Protein AF-A0A1I1FQB6-F1 (afdb_monomer_lite)

Organism: NCBI:txid574651

Radius of gyration: 14.88 Å; chains: 1; bounding box: 35×27×48 Å

Structure (mmCIF, N/CA/C/O backbone):
data_AF-A0A1I1FQB6-F1
#
_entry.id   AF-A0A1I1FQB6-F1
#
loop_
_atom_site.group_PDB
_atom_site.id
_atom_site.type_symbol
_atom_site.label_atom_id
_atom_site.label_alt_id
_atom_site.label_comp_id
_atom_site.label_asym_id
_atom_site.label_entity_id
_atom_site.label_seq_id
_atom_site.pdbx_PDB_ins_code
_atom_site.Cartn_x
_atom_site.Cartn_y
_atom_site.Cartn_z
_atom_site.occupancy
_atom_site.B_iso_or_equiv
_atom_site.auth_seq_id
_atom_site.auth_comp_id
_atom_site.auth_asym_id
_atom_site.auth_atom_id
_atom_site.pdbx_PDB_model_num
ATOM 1 N N . MET A 1 1 ? 8.305 -6.200 -30.797 1.00 37.62 1 MET A N 1
ATOM 2 C CA . MET A 1 1 ? 9.002 -6.716 -29.601 1.00 37.62 1 MET A CA 1
ATOM 3 C C . MET A 1 1 ? 9.012 -5.606 -28.571 1.00 37.62 1 MET A C 1
ATOM 5 O O . MET A 1 1 ? 9.714 -4.625 -28.770 1.00 37.62 1 MET A O 1
ATOM 9 N N . VAL A 1 2 ? 8.159 -5.691 -27.550 1.00 45.56 2 VAL A N 1
ATOM 10 C CA . VAL A 1 2 ? 8.157 -4.713 -26.455 1.00 45.56 2 VAL A CA 1
ATOM 11 C C . VAL A 1 2 ? 9.442 -4.956 -25.672 1.00 45.56 2 VAL A C 1
ATOM 13 O O . VAL A 1 2 ? 9.609 -6.026 -25.093 1.00 45.56 2 VAL A O 1
ATOM 16 N N . GLY A 1 3 ? 10.388 -4.019 -25.743 1.00 43.47 3 GLY A N 1
ATOM 17 C CA . GLY A 1 3 ? 11.603 -4.066 -24.939 1.00 43.47 3 GLY A CA 1
ATOM 18 C C . GLY A 1 3 ? 11.198 -4.073 -23.472 1.00 43.47 3 GLY A C 1
ATOM 19 O O . GLY A 1 3 ? 10.749 -3.051 -22.957 1.00 43.47 3 GLY A O 1
ATOM 20 N N . GLY A 1 4 ? 11.270 -5.241 -22.833 1.00 54.66 4 GLY A N 1
ATOM 21 C CA . GLY A 1 4 ? 10.951 -5.391 -21.421 1.00 54.66 4 GLY A CA 1
ATOM 22 C C . GLY A 1 4 ? 11.887 -4.498 -20.623 1.00 54.66 4 GLY A C 1
ATOM 23 O O . GLY A 1 4 ? 13.091 -4.742 -20.582 1.00 54.66 4 GLY A O 1
ATOM 24 N N . VAL A 1 5 ? 11.350 -3.422 -20.052 1.00 62.81 5 VAL A N 1
ATOM 25 C CA . VAL A 1 5 ? 12.118 -2.530 -19.187 1.00 62.81 5 VAL A CA 1
ATOM 26 C C . VAL A 1 5 ? 12.574 -3.345 -17.978 1.00 62.81 5 VAL A C 1
ATOM 28 O O . VAL A 1 5 ? 11.743 -3.896 -17.257 1.00 62.81 5 VAL A O 1
ATOM 31 N N . ASP A 1 6 ? 13.891 -3.419 -17.791 1.00 87.81 6 ASP A N 1
ATOM 32 C CA . ASP A 1 6 ? 14.559 -4.170 -16.725 1.00 87.81 6 ASP A CA 1
ATOM 33 C C . ASP A 1 6 ? 13.967 -3.839 -15.343 1.00 87.81 6 ASP A C 1
ATOM 35 O O . ASP A 1 6 ? 13.797 -2.663 -14.993 1.00 87.81 6 ASP A O 1
ATOM 39 N N . GLN A 1 7 ? 13.672 -4.870 -14.542 1.00 91.94 7 GLN A N 1
ATOM 40 C CA . GLN A 1 7 ? 13.141 -4.747 -13.181 1.00 91.94 7 GLN A CA 1
ATOM 41 C C . GLN A 1 7 ? 13.897 -3.699 -12.358 1.00 91.94 7 GLN A C 1
ATOM 43 O O . GLN A 1 7 ? 13.284 -2.943 -11.605 1.00 91.94 7 GLN A O 1
ATOM 48 N N . LYS A 1 8 ? 15.226 -3.611 -12.503 1.00 93.06 8 LYS A N 1
ATOM 49 C CA . LYS A 1 8 ? 16.044 -2.619 -11.790 1.00 93.06 8 LYS A CA 1
ATOM 50 C C . LYS A 1 8 ? 15.610 -1.185 -12.102 1.00 93.06 8 LYS A C 1
ATOM 52 O O . LYS A 1 8 ? 15.459 -0.378 -11.183 1.00 93.06 8 LYS A O 1
ATOM 57 N N . ALA A 1 9 ? 15.394 -0.869 -13.378 1.00 94.75 9 ALA A N 1
ATOM 58 C CA . ALA A 1 9 ? 14.955 0.453 -13.810 1.00 94.75 9 ALA A CA 1
ATOM 59 C C . ALA A 1 9 ? 13.542 0.762 -13.293 1.00 94.75 9 ALA A C 1
ATOM 61 O O . ALA A 1 9 ? 13.299 1.857 -12.784 1.00 94.75 9 ALA A O 1
ATOM 62 N N . ARG A 1 10 ? 12.638 -0.226 -13.326 1.00 95.88 10 ARG A N 1
ATOM 63 C CA . ARG A 1 10 ? 11.273 -0.084 -12.793 1.00 95.88 10 ARG A CA 1
ATOM 64 C C . ARG A 1 10 ? 11.273 0.157 -11.279 1.00 95.88 10 ARG A C 1
ATOM 66 O O . ARG A 1 10 ? 10.637 1.101 -10.817 1.00 95.88 10 ARG A O 1
ATOM 73 N N . ARG A 1 11 ? 12.060 -0.606 -10.507 1.00 96.44 11 ARG A N 1
ATOM 74 C CA . ARG A 1 11 ? 12.256 -0.399 -9.054 1.00 96.44 11 ARG A CA 1
ATOM 75 C C . ARG A 1 11 ? 12.778 1.002 -8.737 1.00 96.44 11 ARG A C 1
ATOM 77 O O . ARG A 1 11 ? 12.298 1.642 -7.798 1.00 96.44 11 ARG A O 1
ATOM 84 N N . ALA A 1 12 ? 13.742 1.487 -9.519 1.00 97.38 12 ALA A N 1
ATOM 85 C CA . ALA A 1 12 ? 14.295 2.828 -9.356 1.00 97.38 12 ALA A CA 1
ATOM 86 C C . ALA A 1 12 ? 13.254 3.922 -9.653 1.00 97.38 12 ALA A C 1
ATOM 88 O O . ALA A 1 12 ? 13.161 4.887 -8.894 1.00 97.38 12 ALA A O 1
ATOM 89 N N . ALA A 1 13 ? 12.446 3.756 -10.705 1.00 97.94 13 ALA A N 1
ATOM 90 C CA . ALA A 1 13 ? 11.371 4.683 -11.054 1.00 97.94 13 ALA A CA 1
ATOM 91 C C . ALA A 1 13 ? 10.295 4.762 -9.957 1.00 97.94 13 ALA A C 1
ATOM 93 O O . ALA A 1 13 ? 9.972 5.864 -9.513 1.00 97.94 13 ALA A O 1
ATOM 94 N N . VAL A 1 14 ? 9.832 3.615 -9.440 1.00 98.06 14 VAL A N 1
ATOM 95 C CA . VAL A 1 14 ? 8.903 3.562 -8.293 1.00 98.06 14 VAL A CA 1
ATOM 96 C C . VAL A 1 14 ? 9.510 4.261 -7.079 1.00 98.06 14 VAL A C 1
ATOM 98 O O . VAL A 1 14 ? 8.905 5.165 -6.513 1.00 98.06 14 VAL A O 1
ATOM 101 N N . T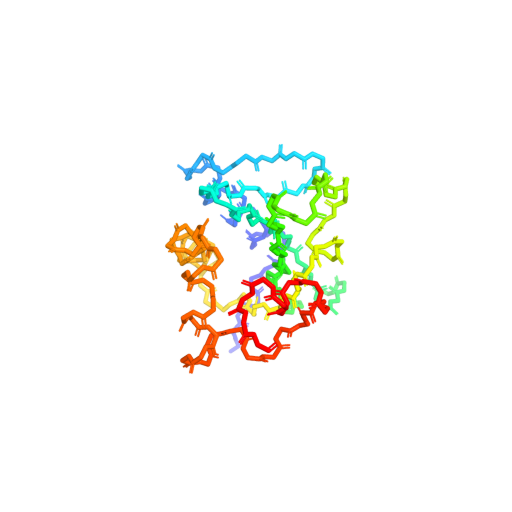HR A 1 15 ? 10.745 3.909 -6.710 1.00 98.19 15 THR A N 1
ATOM 102 C CA . THR A 1 15 ? 11.434 4.513 -5.557 1.00 98.19 15 THR A CA 1
ATOM 103 C C . THR A 1 15 ? 11.542 6.032 -5.693 1.00 98.19 15 THR A C 1
ATOM 105 O O . THR A 1 15 ? 11.326 6.764 -4.726 1.00 98.19 15 THR A O 1
ATOM 108 N N . LYS A 1 16 ? 11.870 6.527 -6.892 1.00 98.50 16 LYS A N 1
ATOM 109 C CA . LYS A 1 16 ? 11.944 7.962 -7.178 1.00 98.50 16 LYS A CA 1
ATOM 110 C C . LYS A 1 16 ? 10.579 8.633 -7.011 1.00 98.50 16 LYS A C 1
ATOM 112 O O . LYS A 1 16 ? 10.519 9.683 -6.376 1.00 98.50 16 LYS A O 1
ATOM 117 N N . ALA A 1 17 ? 9.512 8.035 -7.541 1.00 98.25 17 ALA A N 1
ATOM 118 C CA . ALA A 1 17 ? 8.154 8.561 -7.422 1.00 98.25 17 ALA A CA 1
ATOM 119 C C . ALA A 1 17 ? 7.689 8.62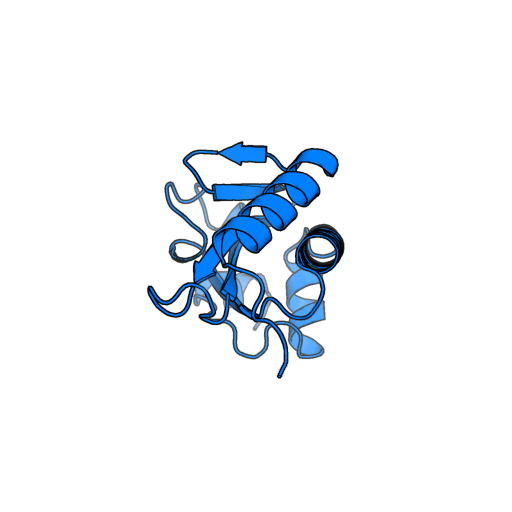5 -5.957 1.00 98.25 17 ALA A C 1
ATOM 121 O O . ALA A 1 17 ? 7.279 9.686 -5.489 1.00 98.25 17 ALA A O 1
ATOM 122 N N . LEU A 1 18 ? 7.858 7.540 -5.193 1.00 98.12 18 LEU A N 1
ATOM 123 C CA . LEU A 1 18 ? 7.479 7.484 -3.776 1.00 98.12 18 LEU A CA 1
ATOM 124 C C . LEU A 1 18 ? 8.237 8.522 -2.933 1.00 98.12 18 LEU A C 1
ATOM 126 O O . LEU A 1 18 ? 7.636 9.246 -2.138 1.00 98.12 18 LEU A O 1
ATOM 130 N N . ARG A 1 19 ? 9.546 8.683 -3.167 1.00 97.94 19 ARG A N 1
ATOM 131 C CA . ARG A 1 19 ? 10.348 9.726 -2.504 1.00 97.94 19 ARG A CA 1
ATOM 132 C C . ARG A 1 19 ? 9.910 11.138 -2.881 1.00 97.94 19 ARG A C 1
ATOM 134 O O . ARG A 1 19 ? 9.858 11.998 -2.007 1.00 97.94 19 ARG A O 1
ATOM 141 N N . ALA A 1 20 ? 9.580 11.387 -4.149 1.00 97.94 20 ALA A N 1
ATOM 142 C CA . ALA A 1 20 ? 9.068 12.687 -4.589 1.00 97.94 20 ALA A CA 1
ATOM 143 C C . ALA A 1 20 ? 7.745 13.046 -3.889 1.00 97.94 20 ALA A C 1
ATOM 145 O O . ALA A 1 20 ? 7.501 14.211 -3.580 1.00 97.94 20 ALA A O 1
ATOM 146 N N . ARG A 1 21 ? 6.937 12.033 -3.559 1.00 97.19 21 ARG A N 1
ATOM 147 C CA . ARG A 1 21 ? 5.705 12.149 -2.768 1.00 97.19 21 ARG A CA 1
ATOM 148 C C . ARG A 1 21 ? 5.931 12.174 -1.252 1.00 97.19 21 ARG A C 1
ATOM 150 O O . ARG A 1 21 ? 4.962 12.223 -0.505 1.00 97.19 21 ARG A O 1
ATOM 157 N N . LYS A 1 22 ? 7.190 12.175 -0.794 1.00 96.56 22 LYS A N 1
ATOM 158 C CA . LYS A 1 22 ? 7.587 12.128 0.626 1.00 96.56 22 LYS A CA 1
ATOM 159 C C . LYS A 1 22 ? 7.016 10.920 1.384 1.00 96.56 22 LYS A C 1
ATOM 161 O O . LYS A 1 22 ? 6.860 10.981 2.600 1.00 96.56 22 LYS A O 1
ATOM 166 N N . VAL A 1 23 ? 6.737 9.820 0.681 1.00 97.56 23 VAL A N 1
ATOM 167 C CA . VAL A 1 23 ? 6.324 8.556 1.303 1.00 97.56 23 VAL A CA 1
ATOM 168 C C . VAL A 1 23 ? 7.491 8.031 2.134 1.00 97.56 23 VAL A C 1
ATOM 170 O O . VAL A 1 23 ? 8.626 7.945 1.653 1.00 97.56 23 VAL A O 1
ATOM 173 N N . ALA A 1 24 ? 7.226 7.717 3.399 1.00 95.25 24 ALA A N 1
ATOM 174 C CA . ALA A 1 24 ? 8.264 7.282 4.320 1.00 95.25 24 ALA A CA 1
ATOM 175 C C . ALA A 1 24 ? 8.663 5.830 4.032 1.00 95.25 24 ALA A C 1
ATOM 177 O O . ALA A 1 24 ? 7.811 4.991 3.756 1.00 95.25 24 ALA A O 1
ATOM 178 N N . LEU A 1 25 ? 9.957 5.527 4.140 1.00 95.12 25 LEU A N 1
ATOM 179 C CA . LEU A 1 25 ? 10.467 4.157 4.122 1.00 95.12 25 LEU A CA 1
ATOM 180 C C . LEU A 1 25 ? 10.849 3.772 5.551 1.00 95.12 25 LEU A C 1
ATOM 182 O O . LEU A 1 25 ? 11.762 4.371 6.123 1.00 95.12 25 LEU A O 1
ATOM 186 N N . ARG A 1 26 ? 10.172 2.781 6.133 1.00 92.25 26 ARG A N 1
ATOM 187 C CA . ARG A 1 26 ? 10.459 2.293 7.490 1.00 92.25 26 ARG A CA 1
ATOM 188 C C . ARG A 1 26 ? 10.668 0.789 7.441 1.00 92.25 26 ARG A C 1
ATOM 190 O O . ARG A 1 26 ? 9.851 0.080 6.874 1.00 92.25 26 ARG A O 1
ATOM 197 N N . LYS A 1 27 ? 11.780 0.316 8.011 1.00 89.00 27 LYS A N 1
ATOM 198 C CA . LYS A 1 27 ? 12.152 -1.114 8.036 1.00 89.00 27 LYS A CA 1
ATOM 199 C C . LYS A 1 27 ? 12.153 -1.805 6.654 1.00 89.00 27 LYS A C 1
ATOM 201 O O . LYS A 1 27 ? 12.093 -3.019 6.584 1.00 89.00 27 LYS A O 1
ATOM 206 N N . GLY A 1 28 ? 12.286 -1.046 5.562 1.00 93.12 28 GLY A N 1
ATOM 207 C CA . GLY A 1 28 ? 12.284 -1.580 4.193 1.00 93.12 28 GLY A CA 1
ATOM 208 C C . GLY A 1 28 ? 10.942 -1.490 3.461 1.00 93.12 28 GLY A C 1
ATOM 209 O O . GLY A 1 28 ? 10.920 -1.771 2.268 1.00 93.12 28 GLY A O 1
ATOM 210 N N . HIS A 1 29 ? 9.887 -1.010 4.124 1.00 96.06 29 HIS A N 1
ATOM 211 C CA . HIS A 1 29 ? 8.529 -0.945 3.583 1.00 96.06 29 HIS A CA 1
ATOM 212 C C . HIS A 1 29 ? 8.060 0.503 3.425 1.00 96.06 29 HIS A C 1
ATOM 214 O O . HIS A 1 29 ? 8.340 1.361 4.279 1.00 96.06 29 HIS A O 1
ATOM 220 N N . TRP A 1 30 ? 7.383 0.805 2.316 1.00 97.50 30 TRP A N 1
ATOM 221 C CA . TRP A 1 30 ? 6.852 2.145 2.075 1.00 97.50 30 TRP A CA 1
ATOM 222 C C . TRP A 1 30 ? 5.566 2.351 2.857 1.00 97.50 30 TRP A C 1
ATOM 224 O O . TRP A 1 30 ? 4.714 1.472 2.894 1.00 97.50 30 TRP A O 1
ATOM 234 N N . ARG A 1 31 ? 5.430 3.523 3.471 1.00 96.62 31 ARG A N 1
ATOM 235 C CA . ARG A 1 31 ? 4.339 3.836 4.389 1.00 96.62 31 ARG A CA 1
ATOM 236 C C . ARG A 1 31 ? 3.584 5.075 3.973 1.00 96.62 31 ARG A C 1
ATOM 238 O O . ARG A 1 31 ? 4.169 6.157 3.878 1.00 96.62 31 ARG A O 1
ATOM 245 N N . ILE A 1 32 ? 2.277 4.913 3.827 1.00 97.06 32 ILE A N 1
ATOM 246 C CA . ILE A 1 32 ? 1.343 5.984 3.499 1.00 97.06 32 ILE A CA 1
ATOM 247 C C . ILE A 1 32 ? 0.354 6.083 4.669 1.00 97.06 32 ILE A C 1
ATOM 249 O O . ILE A 1 32 ? -0.589 5.295 4.743 1.00 97.06 32 ILE A O 1
ATOM 253 N N . PRO A 1 33 ? 0.607 6.976 5.643 1.00 96.25 33 PRO A N 1
ATOM 254 C CA . PRO A 1 33 ? -0.269 7.128 6.796 1.00 96.25 33 PRO A CA 1
ATOM 255 C C . PRO A 1 33 ? -1.571 7.833 6.399 1.00 96.25 33 PRO A C 1
ATOM 257 O O . PRO A 1 33 ? -1.538 8.872 5.738 1.00 96.25 33 PRO A O 1
ATOM 260 N N . GLY A 1 34 ? -2.697 7.290 6.846 1.00 96.06 34 GLY A N 1
ATOM 261 C CA . GLY A 1 34 ? -4.004 7.942 6.877 1.00 96.06 34 GLY A CA 1
ATOM 262 C C . GLY A 1 34 ? -4.478 8.177 8.320 1.00 96.06 34 GLY A C 1
ATOM 263 O O . GLY A 1 34 ? -3.745 7.873 9.265 1.00 96.06 34 GLY A O 1
ATOM 264 N N . PRO A 1 35 ? -5.685 8.741 8.512 1.00 95.88 35 PRO A N 1
ATOM 265 C CA . PRO A 1 35 ? -6.233 9.009 9.843 1.00 95.88 35 PRO A CA 1
ATOM 266 C C . PRO A 1 35 ? -6.438 7.764 10.720 1.00 95.88 35 PRO A C 1
ATOM 268 O O . PRO A 1 35 ? -6.168 7.820 11.916 1.00 95.88 35 PRO A O 1
ATOM 271 N N . GLU A 1 36 ? -6.885 6.645 10.141 1.00 97.31 36 GLU A N 1
ATOM 272 C CA . GLU A 1 36 ? -7.137 5.387 10.869 1.00 97.31 36 GLU A CA 1
ATOM 273 C C . GLU A 1 36 ? -6.377 4.205 10.264 1.00 97.31 36 GLU A C 1
ATOM 275 O O . GLU A 1 36 ? -5.942 3.311 10.994 1.00 97.31 36 GLU A O 1
ATOM 280 N N . ILE A 1 37 ? -6.205 4.221 8.939 1.00 98.12 37 ILE A N 1
ATOM 281 C CA . ILE A 1 37 ? -5.494 3.207 8.168 1.00 98.12 37 ILE A CA 1
ATOM 282 C C . ILE A 1 37 ? -4.121 3.739 7.784 1.00 98.12 37 ILE A C 1
ATOM 284 O O . ILE A 1 37 ? -3.992 4.810 7.196 1.00 98.12 37 ILE A O 1
ATOM 288 N N . THR A 1 38 ? -3.083 2.958 8.058 1.00 97.69 38 THR A N 1
ATOM 289 C CA . THR A 1 38 ? -1.783 3.125 7.409 1.00 97.69 38 THR A CA 1
ATOM 290 C C . THR A 1 38 ? -1.619 2.045 6.357 1.00 97.69 38 THR A C 1
ATOM 292 O O . THR A 1 38 ? -1.747 0.855 6.648 1.00 97.69 38 THR A O 1
ATOM 295 N N . TRP A 1 39 ? -1.284 2.469 5.143 1.00 98.12 39 TRP A N 1
ATOM 296 C CA . TRP A 1 39 ? -0.962 1.556 4.059 1.00 98.12 39 TRP A CA 1
ATOM 297 C C . TRP A 1 39 ? 0.528 1.245 4.033 1.00 98.12 39 TRP A C 1
ATOM 299 O O . TRP A 1 39 ? 1.367 2.154 4.103 1.00 98.12 39 TRP A O 1
ATOM 309 N N . ILE A 1 40 ? 0.838 -0.038 3.889 1.00 97.94 40 ILE A N 1
ATOM 310 C CA . ILE A 1 40 ? 2.181 -0.566 3.680 1.00 97.94 40 ILE A CA 1
ATOM 311 C C . ILE A 1 40 ? 2.282 -1.026 2.230 1.00 97.94 40 ILE A C 1
ATOM 313 O O . ILE A 1 40 ? 1.419 -1.756 1.755 1.00 97.94 40 ILE A O 1
ATOM 317 N N . VAL A 1 41 ? 3.309 -0.583 1.507 1.00 97.94 41 VAL A N 1
ATOM 318 C CA . VAL A 1 41 ? 3.486 -0.911 0.088 1.00 97.94 41 VAL A CA 1
ATOM 319 C C . VAL A 1 41 ? 4.864 -1.508 -0.144 1.00 97.94 41 VAL A C 1
ATOM 321 O O . VAL A 1 41 ? 5.891 -0.868 0.102 1.00 97.94 41 VAL A O 1
ATOM 324 N N . ASP A 1 42 ? 4.867 -2.712 -0.700 1.00 97.50 42 ASP A N 1
ATOM 325 C CA . ASP A 1 42 ? 6.042 -3.457 -1.114 1.00 97.50 42 ASP A CA 1
ATOM 326 C C . ASP A 1 42 ? 6.043 -3.675 -2.625 1.00 97.50 42 ASP A C 1
ATOM 328 O O . ASP A 1 42 ? 5.006 -3.792 -3.271 1.00 97.50 42 ASP A O 1
ATOM 332 N N . LEU A 1 43 ? 7.234 -3.712 -3.224 1.00 97.06 43 LEU A N 1
ATOM 333 C CA . LEU A 1 43 ? 7.386 -3.920 -4.663 1.00 97.06 43 LEU A CA 1
ATOM 334 C C . LEU A 1 43 ? 7.998 -5.294 -4.935 1.00 97.06 43 LEU A C 1
ATOM 336 O O . LEU A 1 43 ? 9.199 -5.519 -4.721 1.00 97.06 43 LEU A O 1
ATOM 340 N N . ARG A 1 44 ? 7.182 -6.203 -5.461 1.00 95.56 44 ARG A N 1
ATOM 341 C CA . ARG A 1 44 ? 7.551 -7.592 -5.745 1.00 95.56 44 ARG A CA 1
ATOM 342 C C . ARG A 1 44 ? 7.743 -7.814 -7.240 1.00 95.56 44 ARG A C 1
ATOM 344 O O . ARG A 1 44 ? 7.226 -7.073 -8.073 1.00 95.56 44 ARG A O 1
ATOM 351 N N . ALA A 1 45 ? 8.547 -8.817 -7.565 1.00 95.31 45 ALA A N 1
ATOM 352 C CA . ALA A 1 45 ? 8.659 -9.339 -8.917 1.00 95.31 45 ALA A CA 1
ATOM 353 C C . ALA A 1 45 ? 8.241 -10.803 -8.904 1.00 95.31 45 ALA A C 1
ATOM 355 O O . ALA A 1 45 ? 8.577 -11.523 -7.965 1.00 95.31 45 ALA A O 1
ATOM 356 N N . ASP A 1 46 ? 7.568 -11.232 -9.962 1.00 92.81 46 ASP A N 1
ATOM 357 C CA . ASP A 1 46 ? 6.984 -12.572 -10.074 1.00 92.81 46 ASP A CA 1
ATOM 358 C C . ASP A 1 46 ? 8.039 -13.655 -10.336 1.00 92.81 46 ASP A C 1
ATOM 360 O O . ASP A 1 46 ? 7.762 -14.850 -10.293 1.00 92.81 46 ASP A O 1
ATOM 364 N N . GLY A 1 47 ? 9.272 -13.240 -10.622 1.00 93.25 47 GLY A N 1
ATOM 365 C CA . GLY A 1 47 ? 10.394 -14.137 -10.817 1.00 93.25 47 GLY A CA 1
ATOM 366 C C . GLY A 1 47 ? 11.728 -13.399 -10.938 1.00 93.25 47 GLY A C 1
ATOM 367 O O . GLY A 1 47 ? 11.778 -12.165 -10.955 1.00 93.25 47 GLY A O 1
ATOM 368 N N . PRO A 1 48 ? 12.833 -14.153 -11.052 1.00 91.94 48 PRO A N 1
ATOM 369 C CA . PRO A 1 48 ? 14.183 -13.593 -11.080 1.00 91.94 48 PRO A CA 1
ATOM 370 C C . PRO A 1 48 ? 14.573 -12.994 -12.441 1.00 91.94 48 PRO A C 1
ATOM 372 O O . PRO A 1 48 ? 15.583 -12.302 -12.540 1.00 91.94 48 PRO A O 1
ATOM 375 N N . ALA A 1 49 ? 13.812 -13.274 -13.505 1.00 92.25 49 ALA A N 1
ATOM 376 C CA . ALA A 1 49 ? 14.139 -12.817 -14.852 1.00 92.25 49 ALA A CA 1
ATOM 377 C C . ALA A 1 49 ? 14.041 -11.282 -14.958 1.00 92.25 49 ALA A C 1
ATOM 379 O O . ALA A 1 49 ? 13.029 -10.732 -14.532 1.00 92.25 49 ALA A O 1
ATOM 380 N N . PRO A 1 50 ? 14.986 -10.572 -15.606 1.00 90.38 50 PRO A N 1
ATOM 381 C CA . PRO A 1 50 ? 14.968 -9.103 -15.703 1.00 90.38 50 PRO A CA 1
ATOM 382 C C . PRO A 1 50 ? 13.681 -8.488 -16.269 1.00 90.38 50 PRO A C 1
ATOM 384 O O . PRO A 1 50 ? 13.375 -7.336 -15.987 1.00 90.38 50 PRO A O 1
ATOM 387 N N . ALA A 1 51 ? 12.920 -9.250 -17.055 1.00 89.88 51 ALA A N 1
ATOM 388 C CA . ALA A 1 51 ? 11.651 -8.828 -17.644 1.00 89.88 51 ALA A CA 1
ATOM 389 C C . ALA A 1 51 ? 10.410 -9.376 -16.911 1.00 89.88 51 ALA A C 1
ATOM 391 O O . ALA A 1 51 ? 9.304 -9.237 -17.428 1.00 89.88 51 ALA A O 1
ATOM 392 N N . ALA A 1 52 ? 10.567 -10.031 -15.753 1.00 92.31 52 ALA A N 1
ATOM 393 C CA . ALA A 1 52 ? 9.429 -10.570 -15.012 1.00 92.31 52 ALA A CA 1
ATOM 394 C C . ALA A 1 52 ? 8.444 -9.455 -14.641 1.00 92.31 52 ALA A C 1
ATOM 396 O O . ALA A 1 52 ? 8.838 -8.315 -14.365 1.00 92.31 52 ALA A O 1
ATOM 397 N N . ALA A 1 53 ? 7.160 -9.812 -14.629 1.00 93.75 53 ALA A N 1
ATOM 398 C CA . ALA A 1 53 ? 6.117 -8.928 -14.148 1.00 93.75 53 ALA A CA 1
ATOM 399 C C . ALA A 1 53 ? 6.416 -8.491 -12.708 1.00 93.75 53 ALA A C 1
ATOM 401 O O . ALA A 1 53 ? 7.074 -9.193 -11.935 1.00 93.75 53 ALA A O 1
ATOM 402 N N . MET A 1 54 ? 5.967 -7.287 -12.383 1.00 96.56 54 MET A N 1
ATOM 403 C CA . MET A 1 54 ? 6.118 -6.700 -11.063 1.00 96.56 54 MET A CA 1
ATOM 404 C C . MET A 1 54 ? 4.748 -6.315 -10.542 1.00 96.56 54 MET A C 1
ATOM 406 O O . MET A 1 54 ? 3.876 -5.957 -11.329 1.00 96.56 54 MET A O 1
ATOM 410 N N . ARG A 1 55 ? 4.585 -6.339 -9.227 1.00 97.12 55 ARG A N 1
ATOM 411 C CA . ARG A 1 55 ? 3.345 -5.977 -8.548 1.00 97.12 55 ARG A CA 1
ATOM 412 C C . ARG A 1 55 ? 3.644 -5.155 -7.306 1.00 97.12 55 ARG A C 1
ATOM 414 O O . ARG A 1 55 ? 4.702 -5.314 -6.690 1.00 97.12 55 ARG A O 1
ATOM 421 N N . PHE A 1 56 ? 2.716 -4.281 -6.964 1.00 97.94 56 PHE A N 1
ATOM 422 C CA . PHE A 1 56 ? 2.622 -3.718 -5.633 1.00 97.94 56 PHE A CA 1
ATOM 423 C C . PHE A 1 56 ? 1.899 -4.725 -4.749 1.00 97.94 56 PHE A C 1
ATOM 425 O O . PHE A 1 56 ? 0.749 -5.054 -5.013 1.00 97.94 56 PHE A O 1
ATOM 432 N N . GLU A 1 57 ? 2.585 -5.197 -3.723 1.00 98.19 57 GLU A N 1
ATOM 433 C CA . GLU A 1 57 ? 1.985 -5.915 -2.606 1.00 98.19 57 GLU A CA 1
ATOM 434 C C . GLU A 1 57 ? 1.578 -4.843 -1.586 1.00 98.19 57 GLU A C 1
ATOM 436 O O . GLU A 1 57 ? 2.413 -4.044 -1.153 1.00 98.19 57 GLU A O 1
ATOM 441 N N . ILE A 1 58 ? 0.286 -4.741 -1.287 1.00 97.88 58 ILE A N 1
ATOM 442 C CA . ILE A 1 58 ? -0.300 -3.646 -0.510 1.00 97.88 58 ILE A CA 1
ATOM 443 C C . ILE A 1 58 ? -0.978 -4.221 0.724 1.00 97.88 58 ILE A C 1
ATOM 445 O O . ILE A 1 58 ? -1.859 -5.072 0.613 1.00 97.88 58 ILE A O 1
ATOM 449 N N . GLY A 1 59 ? -0.587 -3.709 1.885 1.00 98.12 59 GLY A N 1
ATOM 450 C CA . GLY A 1 59 ? -1.159 -4.047 3.175 1.00 98.12 59 GLY A CA 1
ATOM 451 C C . GLY A 1 59 ? -1.906 -2.872 3.797 1.00 98.12 59 GLY A C 1
ATOM 452 O O . GLY A 1 59 ? -1.441 -1.735 3.689 1.00 98.12 59 GLY A O 1
ATOM 453 N N . ALA A 1 60 ? -3.027 -3.129 4.475 1.00 98.06 60 ALA A N 1
ATOM 454 C CA . ALA A 1 60 ? -3.703 -2.126 5.305 1.00 98.06 60 ALA A CA 1
ATOM 455 C C . ALA A 1 60 ? -3.648 -2.513 6.788 1.00 98.06 60 ALA A C 1
ATOM 457 O O . ALA A 1 60 ? -4.154 -3.564 7.188 1.00 98.06 60 ALA A O 1
ATOM 458 N N . TRP A 1 61 ? -3.069 -1.640 7.611 1.00 97.25 61 TRP A N 1
ATOM 459 C CA . TRP A 1 61 ? -3.153 -1.730 9.067 1.00 97.25 61 TRP A CA 1
ATOM 460 C C . TRP A 1 61 ? -4.099 -0.648 9.589 1.00 97.25 61 TRP A C 1
ATOM 462 O O . TRP A 1 61 ? -3.843 0.544 9.407 1.00 97.25 61 TRP A O 1
ATOM 472 N N . ALA A 1 62 ? -5.180 -1.063 10.250 1.00 97.12 62 ALA A N 1
ATOM 473 C CA . ALA A 1 62 ? -6.064 -0.170 10.989 1.00 97.12 62 ALA A CA 1
ATOM 474 C C . ALA A 1 62 ? -5.615 -0.099 12.454 1.00 97.12 62 ALA A C 1
ATOM 476 O O . ALA A 1 62 ? -5.493 -1.128 13.117 1.00 97.12 62 ALA A O 1
ATOM 477 N N . SER A 1 63 ? -5.414 1.109 12.983 1.00 94.44 63 SER A N 1
ATOM 478 C CA . SER A 1 63 ? -4.908 1.303 14.355 1.00 94.44 63 SER A CA 1
ATOM 479 C C . SER A 1 63 ? -5.819 0.724 15.448 1.00 94.44 63 SER A C 1
ATOM 481 O O . SER A 1 63 ? -5.347 0.367 16.527 1.00 94.44 63 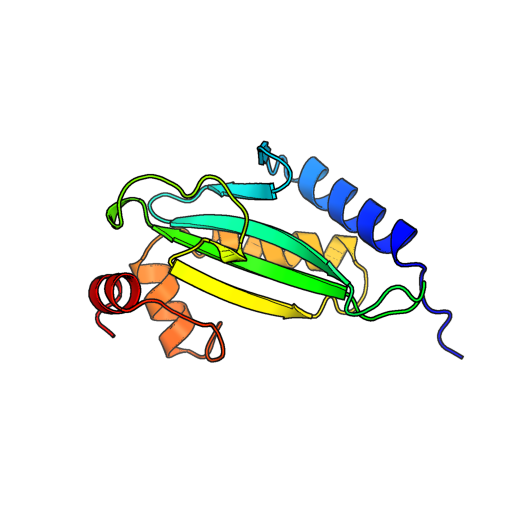SER A O 1
ATOM 483 N N . ALA A 1 64 ? -7.112 0.560 15.153 1.00 95.81 64 ALA A N 1
ATOM 484 C CA . ALA A 1 64 ? -8.082 -0.092 16.031 1.00 95.81 64 ALA A CA 1
ATOM 485 C C . ALA A 1 64 ? -7.823 -1.599 16.237 1.00 95.81 64 ALA A C 1
ATOM 487 O O . ALA A 1 64 ? -8.297 -2.160 17.221 1.00 95.81 64 ALA A O 1
ATOM 488 N N . LEU A 1 65 ? -7.051 -2.248 15.355 1.00 94.94 65 LEU A N 1
ATOM 489 C CA . LEU A 1 65 ? -6.708 -3.676 15.446 1.00 94.94 65 LEU A CA 1
ATOM 490 C C . LEU A 1 65 ? -5.517 -3.958 16.372 1.00 94.94 65 LEU A C 1
ATOM 492 O O . LEU A 1 65 ? -5.127 -5.109 16.555 1.00 94.94 65 LEU A O 1
ATOM 496 N N . GLY A 1 66 ? -4.939 -2.916 16.971 1.00 93.75 66 GLY A N 1
ATOM 497 C CA . GLY A 1 66 ? -3.811 -3.026 17.885 1.00 93.75 66 GLY A CA 1
AT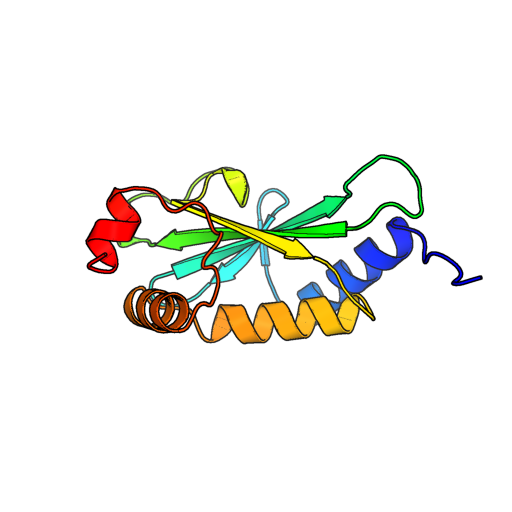OM 498 C C . GLY A 1 66 ? -2.515 -2.474 17.289 1.00 93.75 66 GLY A C 1
ATOM 499 O O . GLY A 1 66 ? -2.555 -1.595 16.422 1.00 93.75 66 GLY A O 1
ATOM 500 N N . PRO A 1 67 ? -1.349 -2.915 17.797 1.00 92.94 67 PRO A N 1
ATOM 501 C CA . PRO A 1 67 ? -0.070 -2.358 17.387 1.00 92.94 67 PRO A CA 1
ATOM 502 C C . PRO A 1 67 ? 0.190 -2.610 15.904 1.00 92.94 67 PRO A C 1
ATOM 504 O O . PRO A 1 67 ? -0.218 -3.622 15.340 1.00 92.94 67 PRO A O 1
ATOM 507 N N . GLU A 1 68 ? 0.909 -1.681 15.288 1.00 90.62 68 GLU A N 1
ATOM 508 C CA . GLU A 1 68 ? 1.336 -1.836 13.906 1.00 90.62 68 GLU A CA 1
ATOM 509 C C . GLU A 1 68 ? 2.244 -3.062 13.740 1.00 90.62 68 GLU A C 1
ATOM 511 O O . GLU A 1 68 ? 3.160 -3.231 14.555 1.00 90.62 68 GLU A O 1
ATOM 516 N N . PRO A 1 69 ? 2.044 -3.887 12.693 1.00 90.19 69 PRO A N 1
ATOM 517 C CA . PRO A 1 69 ? 2.937 -4.999 12.414 1.00 90.19 69 PRO A CA 1
ATOM 518 C C . PRO A 1 69 ? 4.368 -4.515 12.159 1.00 90.19 69 PRO A C 1
ATOM 520 O O . PRO A 1 69 ? 4.622 -3.445 11.602 1.00 90.19 69 PRO A O 1
ATOM 523 N N . ASP A 1 70 ? 5.332 -5.334 12.572 1.00 87.69 70 ASP A N 1
ATOM 524 C CA . ASP A 1 70 ? 6.750 -5.017 12.415 1.00 87.69 70 ASP A CA 1
ATOM 525 C C . ASP A 1 70 ? 7.283 -5.257 10.999 1.00 87.69 70 ASP A C 1
ATOM 527 O O . ASP A 1 70 ? 8.342 -4.711 10.663 1.00 87.69 70 ASP A O 1
ATOM 531 N N . GLY A 1 71 ? 6.587 -6.086 10.219 1.00 90.25 71 GLY A N 1
ATOM 532 C CA . GLY A 1 71 ? 6.984 -6.487 8.878 1.00 90.25 71 GLY A CA 1
ATOM 533 C C . GLY A 1 71 ? 6.279 -5.712 7.766 1.00 90.25 71 GLY A C 1
ATOM 534 O O . GLY A 1 71 ? 6.068 -4.501 7.870 1.00 90.25 71 GLY A O 1
ATOM 535 N N . GLY A 1 72 ? 6.025 -6.403 6.659 1.00 93.81 72 GLY A N 1
ATOM 536 C CA . GLY A 1 72 ? 5.628 -5.794 5.391 1.00 93.81 72 GLY A CA 1
ATOM 537 C C . GLY A 1 72 ? 4.128 -5.796 5.152 1.00 93.81 72 GLY A C 1
ATOM 538 O O . GLY A 1 72 ? 3.325 -6.043 6.049 1.00 93.81 72 GLY A O 1
ATOM 539 N N . ALA A 1 73 ? 3.749 -5.563 3.897 1.00 96.81 73 ALA A N 1
ATOM 540 C CA . ALA A 1 73 ? 2.352 -5.624 3.477 1.00 96.81 73 ALA A CA 1
ATOM 541 C C . ALA A 1 73 ? 1.688 -6.969 3.834 1.00 96.81 73 ALA A C 1
ATOM 543 O O . ALA A 1 73 ? 0.537 -6.990 4.256 1.00 96.81 73 ALA A O 1
ATOM 544 N N . VAL A 1 74 ? 2.437 -8.073 3.735 1.00 95.75 74 VAL A N 1
ATOM 545 C CA . VAL A 1 74 ? 1.974 -9.439 4.048 1.00 95.75 74 VAL A CA 1
ATOM 546 C C . VAL A 1 74 ? 1.542 -9.646 5.505 1.00 95.75 74 VAL A C 1
ATOM 548 O O . VAL A 1 74 ? 0.761 -10.549 5.780 1.00 95.75 74 VAL A O 1
ATOM 551 N N . ASP A 1 75 ? 2.018 -8.811 6.430 1.00 95.62 75 ASP A N 1
ATOM 552 C CA . ASP A 1 75 ? 1.710 -8.914 7.861 1.00 95.62 75 ASP A CA 1
ATOM 553 C C . ASP A 1 75 ? 0.509 -8.036 8.268 1.00 95.62 75 ASP A C 1
ATOM 555 O O . ASP A 1 75 ? 0.227 -7.861 9.455 1.00 95.62 75 ASP A O 1
ATOM 559 N N . CYS A 1 76 ? -0.174 -7.427 7.295 1.00 97.06 76 CYS A N 1
ATOM 560 C CA . CYS A 1 76 ? -1.321 -6.555 7.518 1.00 97.06 76 CYS A CA 1
ATOM 561 C C . CYS A 1 76 ? -2.653 -7.318 7.459 1.00 97.06 76 CYS A C 1
ATOM 563 O O . CYS A 1 76 ? -2.788 -8.323 6.766 1.00 97.06 76 CYS A O 1
ATOM 565 N N . ALA A 1 77 ? -3.674 -6.770 8.125 1.00 96.25 77 ALA A N 1
ATOM 566 C CA . ALA A 1 77 ? -5.012 -7.364 8.187 1.00 96.25 77 ALA A CA 1
ATOM 567 C C . ALA A 1 77 ? -5.761 -7.339 6.840 1.00 96.25 77 ALA A C 1
ATOM 569 O O . ALA A 1 77 ? -6.718 -8.084 6.648 1.00 96.25 77 ALA A O 1
ATOM 570 N N . LEU A 1 78 ? -5.341 -6.488 5.902 1.00 97.62 78 LEU A N 1
ATOM 571 C CA . LEU A 1 78 ? -5.692 -6.592 4.486 1.00 97.62 78 LEU A CA 1
ATOM 572 C C . LEU A 1 78 ? -4.415 -6.799 3.690 1.00 97.62 78 LEU A C 1
ATOM 574 O O . LEU A 1 78 ? -3.451 -6.081 3.942 1.00 97.62 78 LEU A O 1
ATOM 578 N N . LEU A 1 79 ? -4.449 -7.697 2.706 1.00 98.31 79 LEU A N 1
ATOM 579 C CA . LEU A 1 79 ? -3.381 -7.913 1.734 1.00 98.31 79 LEU A CA 1
ATOM 580 C C . LEU A 1 79 ? -3.959 -7.984 0.317 1.00 98.31 79 LEU A C 1
ATOM 582 O O . LEU A 1 79 ? -4.842 -8.794 0.034 1.00 98.31 79 LEU A O 1
ATOM 586 N N . ALA A 1 80 ? -3.432 -7.160 -0.583 1.00 97.88 80 ALA A N 1
ATOM 587 C CA . ALA A 1 80 ? -3.811 -7.133 -1.988 1.00 97.88 80 ALA A CA 1
ATOM 588 C C . ALA A 1 80 ? -2.582 -7.030 -2.892 1.00 97.88 80 ALA A C 1
ATOM 590 O O . ALA A 1 80 ? -1.616 -6.344 -2.565 1.00 97.88 80 ALA A O 1
ATOM 591 N N . ASP A 1 81 ? -2.664 -7.644 -4.069 1.00 96.94 81 ASP A N 1
ATOM 592 C CA . ASP A 1 81 ? -1.680 -7.483 -5.133 1.00 96.94 81 ASP A CA 1
ATOM 593 C C . ASP A 1 81 ? -2.251 -6.607 -6.250 1.00 96.94 81 ASP A C 1
ATOM 595 O O . ASP A 1 81 ? -3.330 -6.872 -6.778 1.00 96.94 81 ASP A O 1
ATOM 599 N N . VAL A 1 82 ? -1.501 -5.584 -6.657 1.00 95.81 82 VAL A N 1
ATOM 600 C CA . VAL A 1 82 ? -1.835 -4.724 -7.798 1.00 95.81 82 VAL A CA 1
ATOM 601 C C . VAL A 1 82 ? -0.714 -4.806 -8.819 1.00 95.81 82 VAL A C 1
ATOM 603 O O . VAL A 1 82 ? 0.432 -4.450 -8.537 1.00 95.81 82 VAL A O 1
ATOM 606 N N . LEU A 1 83 ? -1.029 -5.275 -10.025 1.00 95.12 83 LEU A N 1
ATOM 607 C CA . LEU A 1 83 ? -0.047 -5.392 -11.098 1.00 95.12 83 LEU A CA 1
ATOM 608 C C . LEU A 1 83 ? 0.560 -4.016 -11.426 1.00 95.12 83 LEU A C 1
ATOM 610 O O . LEU A 1 83 ? -0.145 -3.022 -11.590 1.00 95.12 83 LEU A O 1
ATOM 614 N N . LEU A 1 84 ? 1.889 -3.953 -11.542 1.00 95.31 84 LEU A N 1
ATOM 615 C CA . LEU A 1 84 ? 2.590 -2.758 -12.002 1.00 95.31 84 LEU A CA 1
ATOM 616 C C . LEU A 1 84 ? 2.441 -2.667 -13.525 1.00 95.31 84 LEU A C 1
ATOM 618 O O . LEU A 1 84 ? 3.266 -3.195 -14.281 1.00 95.31 84 LEU A O 1
ATOM 622 N N . GLU A 1 85 ? 1.401 -1.984 -13.982 1.00 91.75 85 GLU A N 1
ATOM 623 C CA . GLU A 1 85 ? 1.154 -1.732 -15.401 1.00 91.75 85 GLU A CA 1
ATOM 624 C C . GLU A 1 85 ? 1.726 -0.384 -15.860 1.00 91.75 85 GLU A C 1
ATOM 626 O O . GLU A 1 85 ? 1.898 0.549 -15.077 1.00 91.75 85 GLU A O 1
ATOM 631 N N . GLY A 1 86 ? 2.045 -0.279 -17.153 1.00 92.50 86 GLY A N 1
ATOM 632 C CA . GLY A 1 86 ? 2.493 0.974 -17.762 1.00 92.50 86 GLY A CA 1
ATOM 633 C C . GLY A 1 86 ? 3.824 1.522 -17.224 1.00 92.50 86 GLY A C 1
ATOM 634 O O . GLY A 1 86 ? 4.761 0.777 -16.913 1.00 92.50 86 GLY A O 1
ATOM 635 N N . GLU A 1 87 ? 3.927 2.855 -17.183 1.00 95.19 87 GLU A N 1
ATOM 636 C CA . GLU A 1 87 ? 5.107 3.570 -16.686 1.00 95.19 87 GLU A CA 1
ATOM 637 C C . GLU A 1 87 ? 5.156 3.493 -15.154 1.00 95.19 87 GLU A C 1
ATOM 639 O O . GLU A 1 87 ? 4.222 3.889 -14.459 1.00 95.19 87 GLU A O 1
ATOM 644 N N . ALA A 1 88 ? 6.254 2.960 -14.621 1.00 96.50 88 ALA A N 1
ATOM 645 C CA . ALA A 1 88 ? 6.348 2.554 -13.225 1.00 96.50 88 ALA A CA 1
ATOM 646 C C . ALA A 1 88 ? 6.258 3.725 -12.227 1.00 96.50 88 ALA A C 1
ATOM 648 O O . ALA A 1 88 ? 5.691 3.563 -11.147 1.00 96.50 88 ALA A O 1
ATOM 649 N N . GLY A 1 89 ? 6.802 4.898 -12.565 1.00 97.56 89 GLY A N 1
ATOM 650 C CA . GLY A 1 89 ? 6.705 6.089 -11.719 1.00 97.56 89 GLY A CA 1
ATOM 651 C C . GLY A 1 89 ? 5.281 6.650 -11.652 1.00 97.56 89 GLY A C 1
ATOM 652 O O . GLY A 1 89 ? 4.793 6.978 -10.567 1.00 97.56 89 GLY A O 1
ATOM 653 N N . ALA A 1 90 ? 4.599 6.716 -12.794 1.00 97.50 90 ALA A N 1
ATOM 654 C CA . ALA A 1 90 ? 3.208 7.133 -12.902 1.00 97.50 90 ALA A CA 1
ATOM 655 C C . ALA A 1 90 ? 2.278 6.163 -12.164 1.00 97.50 90 ALA A C 1
ATOM 657 O O . ALA A 1 90 ? 1.451 6.609 -11.372 1.00 97.50 90 ALA A O 1
ATOM 658 N N . ALA A 1 91 ? 2.476 4.851 -12.334 1.00 97.81 91 ALA A N 1
ATOM 659 C CA . ALA A 1 91 ? 1.716 3.828 -11.618 1.00 97.81 91 ALA A CA 1
ATOM 660 C C . ALA A 1 91 ? 1.885 3.944 -10.093 1.00 97.81 91 ALA A C 1
ATOM 662 O O . ALA A 1 91 ? 0.901 3.920 -9.360 1.00 97.81 91 ALA A O 1
ATOM 663 N N . ALA A 1 92 ? 3.115 4.151 -9.605 1.00 98.19 92 ALA A N 1
ATOM 664 C CA . ALA A 1 92 ? 3.365 4.371 -8.178 1.00 98.19 92 ALA A CA 1
ATOM 665 C C . ALA A 1 92 ? 2.702 5.654 -7.654 1.00 98.19 92 ALA A C 1
ATOM 667 O O . ALA A 1 92 ? 2.183 5.672 -6.543 1.00 98.19 92 ALA A O 1
ATOM 668 N N . THR A 1 93 ? 2.710 6.725 -8.451 1.00 97.94 93 THR A N 1
ATOM 669 C CA . THR A 1 93 ? 2.057 7.991 -8.088 1.00 97.94 93 THR A CA 1
ATOM 670 C C . THR A 1 93 ? 0.547 7.804 -7.968 1.00 97.94 93 THR A C 1
ATOM 672 O O . THR A 1 93 ? -0.017 8.158 -6.937 1.00 97.94 93 THR A O 1
ATOM 675 N N . ALA A 1 94 ? -0.076 7.174 -8.969 1.00 97.50 94 ALA A N 1
ATOM 676 C CA . ALA A 1 94 ? -1.505 6.881 -8.971 1.00 97.50 94 ALA A CA 1
ATOM 677 C C . ALA A 1 94 ? -1.906 5.979 -7.796 1.00 97.50 94 ALA A C 1
ATOM 679 O O . ALA A 1 94 ? -2.930 6.216 -7.159 1.00 97.50 94 ALA A O 1
ATOM 680 N N . LEU A 1 95 ? -1.075 4.985 -7.464 1.00 97.38 95 LEU A N 1
ATOM 681 C CA . LEU A 1 95 ? -1.310 4.143 -6.299 1.00 97.38 95 LEU A CA 1
ATOM 682 C C . LEU A 1 95 ? -1.288 4.957 -5.000 1.00 97.38 95 LEU A C 1
ATOM 684 O O . LEU A 1 95 ? -2.195 4.821 -4.187 1.00 97.38 95 LEU A O 1
ATOM 688 N N . VAL A 1 96 ? -0.283 5.817 -4.801 1.00 97.75 96 VAL A N 1
ATOM 689 C CA . VAL A 1 96 ? -0.206 6.669 -3.602 1.00 97.75 96 VAL A CA 1
ATOM 690 C C . VAL A 1 96 ? -1.428 7.572 -3.483 1.00 97.75 96 VAL A C 1
ATOM 692 O O . VAL A 1 96 ? -1.969 7.689 -2.388 1.00 97.75 96 VAL A O 1
ATOM 695 N N . ASP A 1 97 ? -1.867 8.186 -4.584 1.00 97.19 97 ASP A N 1
ATOM 696 C CA . ASP A 1 97 ? -3.077 9.014 -4.600 1.00 97.19 97 ASP A CA 1
ATOM 697 C C . ASP A 1 97 ? -4.300 8.206 -4.176 1.00 97.19 97 ASP A C 1
ATOM 699 O O . ASP A 1 97 ? -5.015 8.606 -3.257 1.00 97.19 97 ASP A O 1
ATOM 703 N N . ARG A 1 98 ? -4.478 7.015 -4.758 1.00 96.94 98 ARG A N 1
ATOM 704 C CA . ARG A 1 98 ? -5.609 6.150 -4.427 1.00 96.94 98 ARG A CA 1
ATOM 705 C C . ARG A 1 98 ? -5.605 5.714 -2.963 1.00 96.94 98 ARG A C 1
ATOM 707 O O . ARG A 1 98 ? -6.645 5.756 -2.318 1.00 96.94 98 ARG A O 1
ATOM 714 N N . LEU A 1 99 ? -4.459 5.299 -2.427 1.00 97.56 99 LEU A N 1
ATOM 715 C CA . LEU A 1 99 ? -4.357 4.848 -1.034 1.00 97.56 99 LEU A CA 1
ATOM 716 C C . LEU A 1 99 ? -4.514 6.007 -0.038 1.00 97.56 99 LEU A C 1
ATOM 718 O O . LEU A 1 99 ? -5.085 5.820 1.033 1.00 97.56 99 LEU A O 1
ATOM 722 N N . ALA A 1 100 ? -4.071 7.216 -0.394 1.00 96.00 100 ALA A N 1
ATOM 723 C CA . ALA A 1 100 ? -4.255 8.405 0.437 1.00 96.00 100 ALA A CA 1
ATOM 724 C C . ALA A 1 100 ? -5.734 8.817 0.574 1.00 96.00 100 ALA A C 1
ATOM 726 O O . ALA A 1 100 ? -6.120 9.354 1.611 1.00 96.00 100 ALA A O 1
ATOM 727 N N . GLU A 1 101 ? -6.569 8.540 -0.433 1.00 96.75 101 GLU A N 1
ATOM 728 C CA . GLU A 1 101 ? -8.028 8.719 -0.351 1.00 96.75 101 GLU A CA 1
ATOM 729 C C . GLU A 1 101 ? -8.700 7.704 0.587 1.00 96.75 101 GLU A C 1
ATOM 731 O O . GLU A 1 101 ? -9.803 7.949 1.072 1.00 96.75 101 GLU A O 1
ATOM 736 N N . LEU A 1 102 ? -8.045 6.569 0.849 1.00 97.81 102 LEU A N 1
ATOM 737 C CA . LEU A 1 102 ? -8.577 5.445 1.619 1.00 97.81 102 LEU A CA 1
ATOM 738 C C . LEU A 1 102 ? -7.965 5.378 3.023 1.00 97.81 102 LEU A C 1
ATOM 740 O O . LEU A 1 102 ? -7.448 4.349 3.455 1.00 97.81 102 LEU A O 1
ATOM 744 N N . GLY A 1 103 ? -7.958 6.512 3.721 1.00 97.12 103 GLY A N 1
ATOM 745 C CA . GLY A 1 103 ? -7.297 6.655 5.020 1.00 97.12 103 GLY A CA 1
ATOM 746 C C . GLY A 1 103 ? -8.128 6.228 6.238 1.00 97.12 103 GLY A C 1
ATOM 747 O O . GLY A 1 103 ? -7.595 6.237 7.349 1.00 97.12 103 GLY A O 1
ATOM 748 N N . THR A 1 104 ? -9.408 5.887 6.064 1.00 98.06 104 THR A N 1
ATOM 749 C CA . THR A 1 104 ? -10.331 5.482 7.146 1.00 98.06 104 THR A CA 1
ATOM 750 C C . THR A 1 104 ? -10.964 4.122 6.881 1.00 98.06 104 THR A C 1
ATOM 752 O O . THR A 1 104 ? -11.098 3.719 5.721 1.00 98.06 104 THR A O 1
ATOM 755 N N . VAL A 1 105 ? -11.411 3.434 7.936 1.00 97.56 105 VAL A N 1
ATOM 756 C CA . VAL A 1 105 ? -12.126 2.150 7.810 1.00 97.56 105 VAL A CA 1
ATOM 757 C C . VAL A 1 105 ? -13.381 2.306 6.948 1.00 97.56 105 VAL A C 1
ATOM 759 O O . VAL A 1 105 ? -13.616 1.501 6.049 1.00 97.56 105 VAL A O 1
ATOM 762 N N . GLU A 1 106 ? -14.128 3.398 7.136 1.00 97.56 106 GLU A N 1
ATOM 763 C CA . GLU A 1 106 ? -15.311 3.723 6.330 1.00 97.56 106 GLU A CA 1
ATOM 764 C C . GLU A 1 106 ? -14.973 3.882 4.838 1.00 97.56 106 GLU A C 1
ATOM 766 O O . GLU A 1 106 ? -15.647 3.314 3.977 1.00 97.56 106 GLU A O 1
ATOM 771 N N . SER A 1 107 ? -13.903 4.617 4.510 1.00 97.88 107 SER A N 1
ATOM 772 C CA . SER A 1 107 ? -13.493 4.825 3.115 1.00 97.88 107 SER A CA 1
ATOM 773 C C . SER A 1 107 ? -13.073 3.519 2.433 1.00 97.88 107 SER A C 1
ATOM 775 O O . SER A 1 107 ? -13.404 3.306 1.262 1.00 97.88 107 SER A O 1
ATOM 777 N N . LEU A 1 108 ? -12.408 2.622 3.172 1.00 97.31 108 LEU A N 1
ATOM 778 C CA . LEU A 1 108 ? -12.020 1.298 2.697 1.00 97.31 108 LEU A CA 1
ATOM 779 C C . LEU A 1 108 ? -13.246 0.405 2.464 1.00 97.31 108 LEU A C 1
ATOM 781 O O . LEU A 1 108 ? -13.379 -0.152 1.376 1.00 97.31 108 LEU A O 1
ATOM 785 N N . ALA A 1 109 ? -14.167 0.322 3.427 1.00 97.06 109 ALA A N 1
ATOM 786 C CA . ALA A 1 109 ? -15.410 -0.442 3.293 1.00 97.06 109 ALA A CA 1
ATOM 787 C C . ALA A 1 109 ? -16.249 0.050 2.095 1.00 97.06 109 ALA A C 1
ATOM 789 O O . ALA A 1 109 ? -16.729 -0.729 1.264 1.00 97.06 109 ALA A O 1
ATOM 790 N N . ALA A 1 110 ? -16.358 1.372 1.929 1.00 97.00 110 ALA A N 1
ATOM 791 C CA . ALA A 1 110 ? -17.049 1.973 0.795 1.00 97.00 110 ALA A CA 1
ATOM 792 C C . ALA A 1 110 ? -16.360 1.661 -0.545 1.00 97.00 110 ALA A C 1
ATOM 794 O O . ALA A 1 110 ? -17.039 1.455 -1.548 1.00 97.00 110 ALA A O 1
ATOM 795 N N . ALA A 1 111 ? -15.027 1.629 -0.595 1.00 96.44 111 ALA A N 1
ATOM 796 C CA . ALA A 1 111 ? -14.289 1.234 -1.794 1.00 96.44 111 ALA A CA 1
ATOM 797 C C . ALA A 1 111 ? -14.519 -0.246 -2.136 1.00 96.44 111 ALA A C 1
ATOM 799 O O . ALA A 1 111 ? -14.852 -0.571 -3.278 1.00 96.44 111 ALA A O 1
ATOM 800 N N . ARG A 1 112 ? -14.451 -1.122 -1.130 1.00 95.00 112 ARG A N 1
ATOM 801 C CA . ARG A 1 112 ? -14.680 -2.563 -1.281 1.00 95.00 112 ARG A CA 1
ATOM 802 C C . ARG A 1 112 ? -16.079 -2.906 -1.761 1.00 95.00 112 ARG A C 1
ATOM 804 O O . ARG A 1 112 ? -16.221 -3.699 -2.688 1.00 95.00 112 ARG A O 1
ATOM 811 N N . SER A 1 113 ? -17.109 -2.245 -1.236 1.00 94.75 113 SER A N 1
ATOM 812 C CA . SER A 1 113 ? -18.488 -2.441 -1.714 1.00 94.75 113 SER A CA 1
ATOM 813 C C . SER A 1 113 ? -18.700 -2.032 -3.181 1.00 94.75 113 SER A C 1
ATOM 815 O O . SER A 1 113 ? -19.640 -2.505 -3.817 1.00 94.75 113 SER A O 1
ATOM 817 N N . ARG A 1 114 ? -17.814 -1.201 -3.753 1.00 95.44 114 ARG A N 1
ATOM 818 C CA . ARG A 1 114 ? -17.791 -0.858 -5.188 1.00 95.44 114 ARG A CA 1
ATOM 819 C C . ARG A 1 114 ? -16.888 -1.767 -6.029 1.00 95.44 114 ARG A C 1
ATOM 821 O O . ARG A 1 114 ? -16.801 -1.566 -7.237 1.00 95.44 114 ARG A O 1
ATOM 828 N N 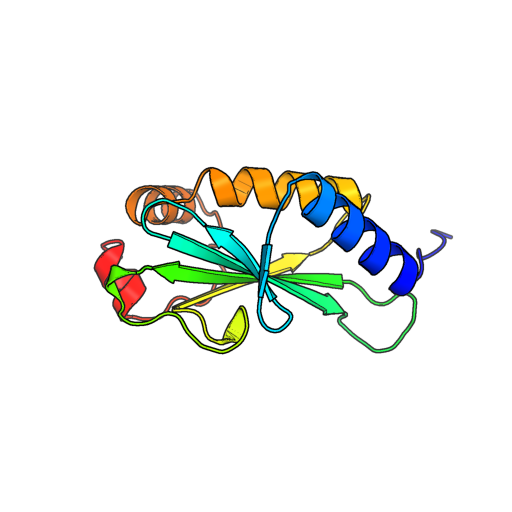. GLY A 1 115 ? -16.242 -2.754 -5.411 1.00 93.75 115 GLY A N 1
ATOM 829 C CA . GLY A 1 115 ? -15.376 -3.731 -6.069 1.00 93.75 115 GLY A CA 1
ATOM 830 C C . GLY A 1 115 ? -13.878 -3.427 -5.997 1.00 93.75 115 GLY A C 1
ATOM 831 O O . GLY A 1 115 ? -13.085 -4.234 -6.481 1.00 93.75 115 GLY A O 1
ATOM 832 N N . ASP A 1 116 ? -13.456 -2.319 -5.379 1.00 92.56 116 ASP A N 1
ATOM 833 C CA . ASP A 1 116 ? -12.026 -2.083 -5.167 1.00 92.56 116 ASP A CA 1
ATOM 834 C C . ASP A 1 116 ? -11.476 -3.115 -4.180 1.00 92.56 116 ASP A C 1
ATOM 836 O O . ASP A 1 116 ? -12.071 -3.363 -3.134 1.00 92.56 116 ASP A O 1
ATOM 840 N N . PHE A 1 117 ? -10.323 -3.711 -4.483 1.00 92.38 117 PHE A N 1
ATOM 841 C CA . PHE A 1 117 ? -9.723 -4.747 -3.634 1.00 92.38 117 PHE A CA 1
ATOM 842 C C . PHE A 1 117 ? -10.652 -5.948 -3.373 1.00 92.38 117 PHE A C 1
ATOM 844 O O . PHE A 1 117 ? -10.523 -6.601 -2.338 1.00 92.38 117 PHE A O 1
ATOM 851 N N . ALA A 1 118 ? -11.583 -6.261 -4.282 1.00 89.44 118 ALA A N 1
ATOM 852 C CA . ALA A 1 118 ? -12.508 -7.387 -4.114 1.00 89.44 118 ALA A CA 1
ATOM 853 C C . ALA A 1 118 ? -11.778 -8.724 -3.878 1.00 89.44 118 ALA A C 1
ATOM 855 O O . ALA A 1 118 ? -12.198 -9.511 -3.034 1.00 89.44 118 ALA A O 1
ATOM 856 N N . ASP A 1 119 ? -10.644 -8.923 -4.554 1.00 91.75 119 ASP A N 1
ATOM 857 C CA . ASP A 1 119 ? -9.811 -10.127 -4.441 1.00 91.75 119 ASP A CA 1
ATOM 858 C C . ASP A 1 119 ? -8.797 -10.070 -3.285 1.00 91.75 119 ASP A C 1
ATOM 860 O O . ASP A 1 119 ? -7.998 -10.991 -3.110 1.00 91.75 119 ASP A O 1
ATOM 864 N N . ALA A 1 120 ? -8.789 -8.988 -2.499 1.00 96.38 120 ALA A N 1
ATOM 865 C CA . ALA A 1 120 ? -7.880 -8.866 -1.370 1.00 96.38 120 ALA A CA 1
ATOM 866 C C . ALA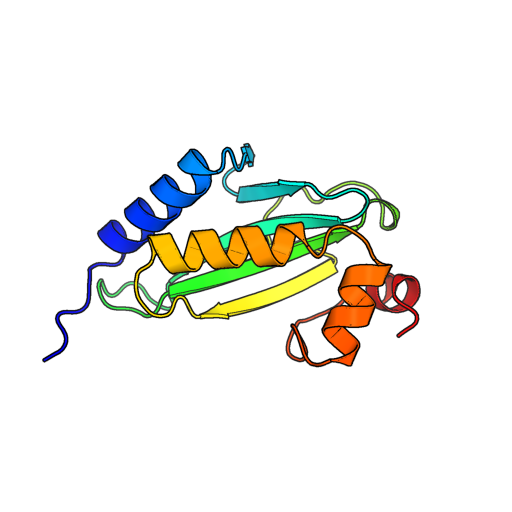 A 1 120 ? -8.219 -9.881 -0.278 1.00 96.38 120 ALA A C 1
ATOM 868 O O . ALA A 1 120 ? -9.384 -10.096 0.076 1.00 96.38 120 ALA A O 1
ATOM 869 N N . TYR A 1 121 ? -7.174 -10.442 0.317 1.00 97.69 121 TYR A N 1
ATOM 870 C CA . TYR A 1 121 ? -7.307 -11.126 1.587 1.00 97.69 121 TYR A CA 1
ATOM 871 C C . TYR A 1 121 ? -7.634 -10.093 2.668 1.00 97.69 121 TYR A C 1
ATOM 873 O O . TYR A 1 121 ? -7.012 -9.033 2.725 1.00 97.69 121 TYR A O 1
ATOM 881 N N . VAL A 1 122 ? -8.616 -10.403 3.514 1.00 97.44 122 VAL A N 1
ATOM 882 C CA . VAL A 1 122 ? -9.027 -9.550 4.632 1.00 97.44 122 VAL A CA 1
ATOM 883 C C . VAL A 1 122 ? -9.287 -10.437 5.837 1.00 97.44 122 VAL A C 1
ATOM 885 O O . VAL A 1 122 ? -10.155 -11.315 5.775 1.00 97.44 122 VAL A O 1
ATOM 888 N N . ASP A 1 123 ? -8.555 -10.186 6.914 1.00 96.69 123 ASP A N 1
ATOM 889 C CA . ASP A 1 123 ? -8.734 -10.842 8.201 1.00 96.69 123 ASP A CA 1
ATOM 890 C C . ASP A 1 123 ? -10.111 -10.550 8.798 1.00 96.69 123 ASP A C 1
ATOM 892 O O . ASP A 1 123 ? -10.710 -9.493 8.581 1.00 96.69 123 ASP A O 1
ATOM 896 N N . ARG A 1 124 ? -10.598 -11.495 9.611 1.00 97.38 124 ARG A N 1
ATOM 897 C CA . ARG A 1 124 ? -11.911 -11.415 10.268 1.00 97.38 124 ARG A CA 1
ATOM 898 C C . ARG A 1 124 ? -12.097 -10.101 11.026 1.00 97.38 124 ARG A C 1
ATOM 900 O O . ARG A 1 124 ? -13.123 -9.457 10.861 1.00 97.38 124 ARG A O 1
ATOM 907 N N . ASP A 1 125 ? -11.113 -9.701 11.822 1.00 96.81 125 ASP A N 1
ATOM 908 C CA . ASP A 1 125 ? -11.261 -8.550 12.714 1.00 96.81 125 ASP A CA 1
ATOM 909 C C . ASP A 1 125 ? -11.351 -7.231 11.916 1.00 96.81 125 ASP A C 1
ATOM 911 O O . ASP A 1 125 ? -12.077 -6.315 12.296 1.00 96.81 125 ASP A O 1
ATOM 915 N N . LEU A 1 126 ? -10.689 -7.143 10.752 1.00 97.31 126 LEU A N 1
ATOM 916 C CA . LEU A 1 126 ? -10.852 -6.000 9.849 1.00 97.31 126 LEU A CA 1
ATOM 917 C C . LEU A 1 126 ? -12.216 -6.015 9.145 1.00 97.31 126 LEU A C 1
ATOM 919 O O . LEU A 1 126 ? -12.805 -4.951 8.967 1.00 97.31 126 LEU A O 1
ATOM 923 N N . ARG A 1 127 ? -12.746 -7.190 8.776 1.00 96.94 127 ARG A N 1
ATOM 924 C CA . ARG A 1 127 ? -14.120 -7.302 8.249 1.00 96.94 127 ARG A CA 1
ATOM 925 C C . ARG A 1 127 ? -15.150 -6.818 9.263 1.00 96.94 127 ARG A C 1
ATOM 927 O O . ARG A 1 127 ? -15.981 -5.987 8.914 1.00 96.94 127 ARG A O 1
ATOM 934 N N . GLU A 1 128 ? -15.024 -7.238 10.522 1.00 97.44 128 GLU A N 1
ATOM 935 C CA . GLU A 1 128 ? -15.896 -6.773 11.608 1.00 97.44 128 GLU A CA 1
ATOM 936 C C . GLU A 1 128 ? -15.828 -5.249 11.780 1.00 97.44 128 GLU A C 1
ATOM 938 O O . GLU A 1 128 ? -16.869 -4.603 11.891 1.00 97.44 128 GLU A O 1
ATOM 943 N N . LEU A 1 129 ? -14.629 -4.653 11.727 1.00 96.81 129 LEU A N 1
ATOM 944 C CA . LEU A 1 129 ? -14.477 -3.192 11.761 1.00 96.81 129 LEU A CA 1
ATOM 945 C C . LEU A 1 129 ? -15.142 -2.487 10.570 1.00 96.81 129 LEU A C 1
ATOM 947 O O . LEU A 1 129 ? -15.668 -1.388 10.732 1.00 96.81 129 LEU A O 1
ATOM 951 N N . MET A 1 130 ? -15.114 -3.096 9.384 1.00 96.38 130 MET A N 1
ATOM 952 C CA . MET A 1 130 ? -15.756 -2.564 8.176 1.00 96.38 130 MET A CA 1
ATOM 953 C C . MET A 1 130 ? -17.273 -2.806 8.133 1.00 96.38 130 MET A C 1
ATOM 955 O O . MET A 1 130 ? -17.953 -2.201 7.305 1.00 96.38 130 MET A O 1
ATOM 959 N N . GLY A 1 131 ? -17.806 -3.660 9.013 1.00 94.69 131 GLY A N 1
ATOM 960 C CA . GLY A 1 131 ? -19.204 -4.091 8.985 1.00 94.69 131 GLY A CA 1
ATOM 961 C C . GLY A 1 131 ? -19.523 -5.092 7.865 1.00 94.69 131 GLY A C 1
ATOM 962 O O . GLY A 1 131 ? -20.660 -5.105 7.390 1.00 94.69 131 GLY A O 1
ATOM 963 N N . GLU A 1 132 ? -18.531 -5.885 7.432 1.00 89.56 132 GLU A N 1
ATOM 964 C CA . GLU A 1 132 ? -18.655 -6.983 6.448 1.00 89.56 132 GLU A CA 1
ATOM 965 C C . GLU A 1 132 ? -18.970 -8.343 7.094 1.00 89.56 132 GLU A C 1
ATOM 967 O O . GLU A 1 132 ? -18.426 -8.639 8.184 1.00 89.56 132 GLU A O 1
#

Sequence (132 aa):
MVGGVDQKARRAAVTKALRARKVALRKGHWRIPGPEITWIVDLRADGPAPAAAMRFEIGAWASALGPEPDGGAVDCALLADVLLEGEAGAAATALVDRLAELGTVESLAAARSRGDFADAYVDRDLRELMGE

Secondary structure (DSSP, 8-state):
------HHHHHHHHHHHHHHTT-EEETTEEEEE-SSEEEEEEEEESSSSTT--EEEEEEEEEGGGSSPPSS-GGGSSEEEEEE--SSHHHHHHHHHHHHHH--SHHHHHHHHHTTTTTT-EE-HHHHHHHT-

Foldseek 3Di:
DPPQQFPVVLVVLLVVLCVVVVFDQDPNWTWQAFPFKIKTWDKDFPDDDRRTWIWIWIAIAGCVVDDDDPDGRVPHQKTDIGTCDDRNSVSSNVVSVVVRQCNDLQSVLVCVVVPVCVVIHGHPVSCVSNVD

pLDDT: mean 93.94, std 9.45, range [37.62, 98.5]